Protein AF-A0A926DKE7-F1 (afdb_monomer)

Radius of gyration: 15.37 Å; Cα contacts (8 Å, |Δi|>4): 74; chains: 1; bounding box: 28×24×48 Å

Sequence (71 aa):
MEFDEFLNDILIHKTLLNKIGKQADCSIRVALQADESQIYFEITPKQMSLLAEIGLRCEFSIISLGMVADI

Secondary structure (DSSP, 8-state):
-HHHHHHHHHHTTHHHHHHHHHHS--EEEEEEEESSS-------HHHHHHHHHH-SEEEEEEEE-------

Solvent-accessible surface area (backbone atoms only — not comparable to full-atom values): 4502 Å² total; per-residue (Å²): 113,70,66,60,53,52,51,50,67,52,46,80,43,30,74,58,42,44,52,47,44,73,75,42,99,51,68,51,76,48,77,47,74,41,86,46,87,69,82,92,82,84,81,51,74,68,52,53,54,55,50,64,66,36,60,46,51,75,45,81,43,81,43,66,75,51,72,78,73,87,125

Structure (mmCIF, N/CA/C/O backbone):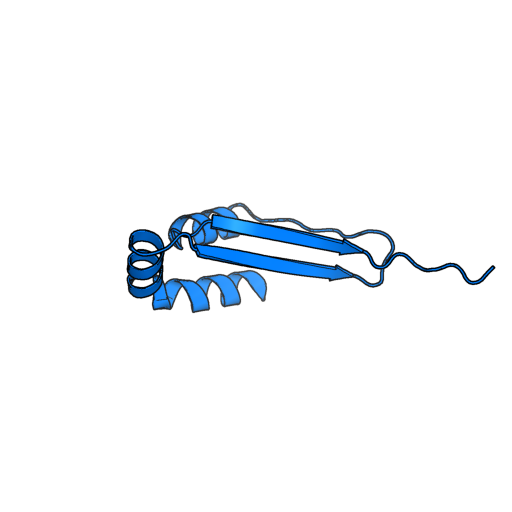
data_AF-A0A926DKE7-F1
#
_entry.id   AF-A0A926DKE7-F1
#
loop_
_atom_site.group_PDB
_atom_site.id
_atom_site.type_symbol
_atom_site.label_atom_id
_atom_site.label_alt_id
_atom_site.label_comp_id
_atom_site.label_asym_id
_atom_site.label_entity_id
_atom_site.label_seq_id
_atom_site.pdbx_PDB_ins_code
_atom_site.Cartn_x
_atom_site.Cartn_y
_atom_site.Cartn_z
_atom_site.occupancy
_atom_site.B_iso_or_equi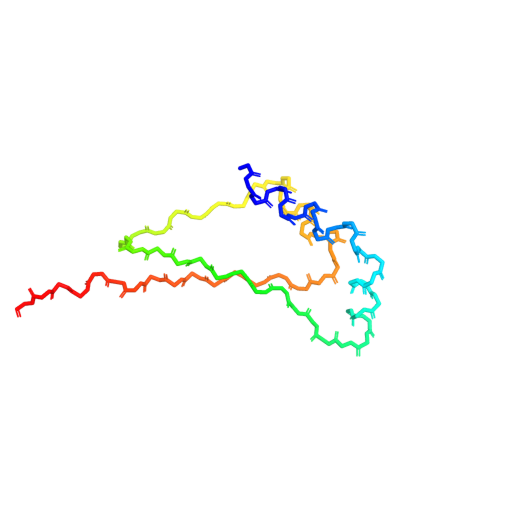v
_atom_site.auth_seq_id
_atom_site.auth_comp_id
_atom_site.auth_asym_id
_atom_site.auth_atom_id
_atom_site.pdbx_PDB_model_num
ATOM 1 N N . MET A 1 1 ? 9.430 10.219 -6.165 1.00 54.91 1 MET A N 1
ATOM 2 C CA . MET A 1 1 ? 9.041 11.409 -5.375 1.00 54.91 1 MET A CA 1
ATOM 3 C C . MET A 1 1 ? 7.523 11.548 -5.350 1.00 54.91 1 MET A C 1
ATOM 5 O O . MET A 1 1 ? 6.978 11.623 -4.264 1.00 54.91 1 MET A O 1
ATOM 9 N N . GLU A 1 2 ? 6.849 11.418 -6.498 1.00 78.31 2 GLU A N 1
ATOM 10 C CA . GLU A 1 2 ? 5.379 11.513 -6.617 1.00 78.31 2 GLU A CA 1
ATOM 11 C C . GLU A 1 2 ? 4.593 10.502 -5.758 1.00 78.31 2 GLU A C 1
ATOM 13 O O . GLU A 1 2 ? 3.587 10.855 -5.151 1.00 78.31 2 GLU A O 1
ATOM 18 N N . PHE A 1 3 ? 5.063 9.254 -5.631 1.00 80.06 3 PHE A N 1
ATOM 19 C CA . PHE A 1 3 ? 4.337 8.251 -4.839 1.00 80.06 3 PHE A CA 1
ATOM 20 C C . PHE A 1 3 ? 4.380 8.522 -3.325 1.00 80.06 3 PHE A C 1
ATOM 22 O O . PHE A 1 3 ? 3.411 8.247 -2.627 1.00 80.06 3 PHE A O 1
ATOM 29 N N . ASP A 1 4 ? 5.465 9.111 -2.809 1.00 84.19 4 ASP A N 1
ATOM 30 C CA . ASP A 1 4 ? 5.554 9.489 -1.390 1.00 84.19 4 ASP A CA 1
ATOM 31 C C . ASP A 1 4 ? 4.554 10.601 -1.055 1.00 84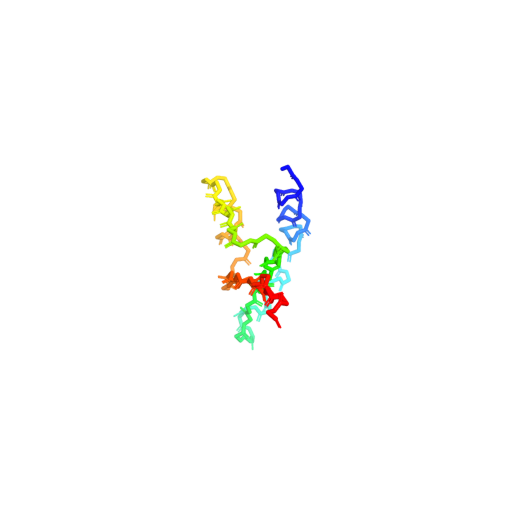.19 4 ASP A C 1
ATOM 33 O O . ASP A 1 4 ? 3.919 10.562 -0.004 1.00 84.19 4 ASP A O 1
ATOM 37 N N . GLU A 1 5 ? 4.425 11.594 -1.938 1.00 87.25 5 GLU A N 1
ATOM 38 C CA . GLU A 1 5 ? 3.455 12.684 -1.798 1.00 87.25 5 GLU A CA 1
ATOM 39 C C . GLU A 1 5 ? 2.028 12.141 -1.832 1.00 87.25 5 GLU A C 1
ATOM 41 O O . GLU A 1 5 ? 1.266 12.394 -0.904 1.00 87.25 5 GLU A O 1
ATOM 46 N N . PHE A 1 6 ? 1.716 11.268 -2.793 1.00 84.75 6 PHE A N 1
ATOM 47 C CA . PHE A 1 6 ? 0.425 10.582 -2.856 1.00 84.75 6 PHE A CA 1
ATOM 48 C C . PHE A 1 6 ? 0.084 9.816 -1.565 1.00 84.75 6 PHE A C 1
ATOM 50 O O . PHE A 1 6 ? -1.032 9.913 -1.055 1.00 84.75 6 PHE A O 1
ATOM 57 N N . LEU A 1 7 ? 1.037 9.067 -0.998 1.00 87.00 7 LEU A N 1
ATOM 58 C CA . LEU A 1 7 ? 0.812 8.351 0.262 1.00 87.00 7 LEU A CA 1
ATOM 59 C C . LEU A 1 7 ? 0.573 9.309 1.436 1.00 87.00 7 LEU A C 1
ATOM 61 O O . LEU A 1 7 ? -0.271 9.028 2.289 1.00 87.00 7 LEU A O 1
ATOM 65 N N . ASN A 1 8 ? 1.275 10.443 1.476 1.00 88.69 8 ASN A N 1
ATOM 66 C CA . ASN A 1 8 ? 1.053 11.471 2.493 1.00 88.69 8 ASN A CA 1
ATOM 67 C C . ASN A 1 8 ? -0.329 12.132 2.351 1.00 88.69 8 ASN A C 1
ATOM 69 O O . ASN A 1 8 ? -1.017 12.314 3.358 1.00 88.69 8 ASN A O 1
ATOM 73 N N . ASP A 1 9 ? -0.773 12.401 1.123 1.00 89.38 9 ASP A N 1
ATOM 74 C CA . ASP A 1 9 ? -2.107 12.937 0.827 1.00 89.38 9 ASP A CA 1
ATOM 75 C C . ASP A 1 9 ? -3.232 11.951 1.178 1.00 89.38 9 ASP A C 1
ATOM 77 O O . ASP A 1 9 ? -4.348 12.343 1.514 1.00 89.38 9 ASP A O 1
ATOM 81 N N . ILE A 1 10 ? -2.963 10.646 1.169 1.00 86.31 10 ILE A N 1
ATOM 82 C CA . ILE A 1 10 ? -3.907 9.664 1.715 1.00 86.31 10 ILE A CA 1
ATOM 83 C C . ILE A 1 10 ? -3.879 9.695 3.248 1.00 86.31 10 ILE A C 1
ATOM 85 O O . ILE A 1 10 ? -4.926 9.665 3.904 1.00 86.31 10 ILE A O 1
ATOM 89 N N . LEU A 1 11 ? -2.687 9.763 3.845 1.00 88.31 11 LEU A N 1
ATOM 90 C CA . LEU A 1 11 ? -2.502 9.695 5.295 1.00 88.31 11 LEU A CA 1
ATOM 91 C C . LEU A 1 11 ? -3.124 10.868 6.054 1.00 88.31 11 LEU A C 1
ATOM 93 O O . LEU A 1 11 ? -3.555 10.670 7.193 1.00 88.31 11 LEU A O 1
ATOM 97 N N . ILE A 1 12 ? -3.284 12.048 5.445 1.00 91.75 12 ILE A N 1
ATOM 98 C CA . ILE A 1 12 ? -4.059 13.141 6.067 1.00 91.75 12 ILE A CA 1
ATOM 99 C C . ILE A 1 12 ? -5.504 12.720 6.400 1.00 91.75 12 ILE A C 1
ATOM 101 O O . ILE A 1 12 ? -6.127 13.279 7.303 1.00 91.75 12 ILE A O 1
ATOM 105 N N . HIS A 1 13 ? -6.027 11.677 5.746 1.00 90.06 13 HIS A N 1
ATOM 106 C CA . HIS A 1 13 ? -7.354 11.112 5.979 1.00 90.06 13 HIS A CA 1
ATOM 107 C C . HIS A 1 13 ? -7.351 9.826 6.829 1.00 90.06 13 HIS A C 1
ATOM 109 O O . HIS A 1 13 ? -8.388 9.170 6.954 1.00 90.06 13 HIS A O 1
ATOM 115 N N . LYS A 1 14 ? -6.235 9.477 7.488 1.00 87.25 14 LYS A N 1
ATOM 116 C CA . LYS A 1 14 ? -6.047 8.243 8.285 1.00 87.25 14 LYS A CA 1
ATOM 117 C C . LYS A 1 14 ? -7.198 7.919 9.243 1.00 87.25 14 LYS A C 1
ATOM 119 O O . LYS A 1 14 ? -7.614 6.768 9.349 1.00 87.25 14 LYS A O 1
ATOM 124 N N . THR A 1 15 ? -7.762 8.915 9.928 1.00 88.50 15 THR A N 1
ATOM 125 C CA . THR A 1 15 ? -8.899 8.704 10.848 1.00 88.50 15 THR A CA 1
ATOM 126 C C . THR A 1 15 ? -10.139 8.169 10.132 1.00 88.50 15 THR A C 1
ATOM 128 O O . THR A 1 15 ? -10.838 7.311 10.671 1.00 88.50 15 THR A O 1
ATOM 131 N N . LEU A 1 16 ? -10.426 8.665 8.928 1.00 88.75 16 LEU A N 1
ATOM 132 C CA . LEU A 1 16 ? -11.542 8.193 8.113 1.00 88.75 16 LEU A CA 1
ATOM 133 C C . LEU A 1 16 ? -11.251 6.798 7.553 1.00 88.75 16 LEU A C 1
ATOM 135 O O . LEU A 1 16 ? -12.096 5.916 7.673 1.00 88.75 16 LEU A O 1
ATOM 139 N N . LEU A 1 17 ? -10.047 6.580 7.021 1.00 86.88 17 LEU A N 1
ATOM 140 C CA . LEU A 1 17 ? -9.627 5.291 6.457 1.00 86.88 17 LEU A CA 1
ATOM 141 C C . LEU A 1 17 ? -9.710 4.170 7.500 1.00 86.88 17 LEU A C 1
ATOM 143 O O . LEU A 1 17 ? -10.294 3.123 7.238 1.00 86.88 17 LEU A O 1
ATOM 147 N N . ASN A 1 18 ? -9.274 4.442 8.733 1.00 84.62 18 ASN A N 1
ATOM 148 C CA . ASN A 1 18 ? -9.413 3.515 9.855 1.00 84.62 18 ASN A CA 1
ATOM 149 C C . ASN A 1 18 ? -10.872 3.232 10.237 1.00 84.62 18 ASN A C 1
ATOM 151 O O . ASN A 1 18 ? -11.192 2.127 10.672 1.00 84.62 18 ASN A O 1
ATOM 155 N N . LYS A 1 19 ? -11.774 4.217 10.125 1.00 88.38 19 LYS A N 1
ATOM 156 C CA . LYS A 1 19 ? -13.209 3.986 10.358 1.00 88.38 19 LYS A CA 1
ATOM 157 C C . LYS A 1 19 ? -13.793 3.097 9.267 1.00 88.38 19 LYS A C 1
ATOM 159 O O . LYS A 1 19 ? -14.528 2.176 9.595 1.00 88.38 19 LYS A O 1
ATOM 164 N N . ILE A 1 20 ? -13.439 3.348 8.010 1.00 86.25 20 ILE A N 1
ATOM 165 C CA . ILE A 1 20 ? -13.882 2.553 6.862 1.00 86.25 20 ILE A CA 1
ATOM 166 C C . ILE A 1 20 ? -13.394 1.106 6.997 1.00 86.25 20 ILE A C 1
ATOM 168 O O . ILE A 1 20 ? -14.218 0.199 6.974 1.00 86.25 20 ILE A O 1
ATOM 172 N N . GLY A 1 21 ? -12.102 0.886 7.264 1.00 83.88 21 GLY A N 1
ATOM 173 C CA . GLY A 1 21 ? -11.531 -0.460 7.416 1.00 83.88 21 GLY A CA 1
ATOM 174 C C . GLY A 1 21 ? -12.086 -1.263 8.601 1.00 83.88 21 GLY A C 1
ATOM 175 O O . GLY A 1 21 ? -12.004 -2.486 8.613 1.00 83.88 21 GLY A O 1
ATOM 176 N N . LYS A 1 22 ? -12.690 -0.601 9.599 1.00 86.50 22 LYS A N 1
ATOM 177 C CA . LYS A 1 22 ? -13.417 -1.272 10.695 1.00 86.50 22 LYS A CA 1
ATOM 178 C C . LYS A 1 22 ? -14.850 -1.660 10.332 1.00 86.50 22 LYS A C 1
ATOM 180 O O . LYS A 1 22 ? -15.442 -2.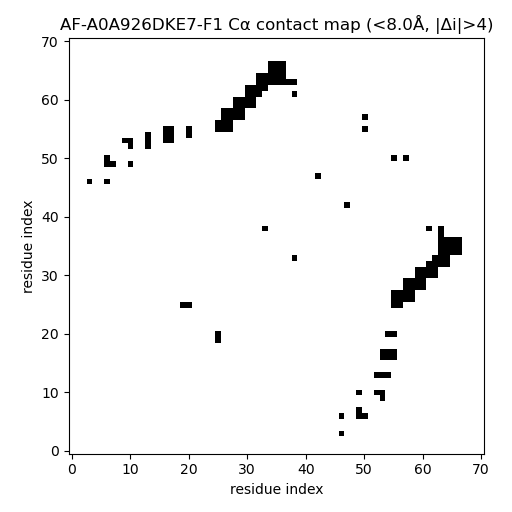470 11.037 1.00 86.50 22 LYS A O 1
ATOM 185 N N . GLN A 1 23 ? -15.424 -1.033 9.310 1.00 89.12 23 GLN A N 1
ATOM 186 C CA . GLN A 1 23 ? -16.826 -1.193 8.916 1.00 89.12 23 GLN A CA 1
ATOM 187 C C . GLN A 1 23 ? -16.978 -2.024 7.636 1.00 89.12 23 GLN A C 1
ATOM 189 O O . GLN A 1 23 ? -18.041 -2.591 7.402 1.00 89.12 23 GLN A O 1
ATOM 194 N N . ALA A 1 24 ? -15.933 -2.104 6.811 1.00 84.12 24 ALA A N 1
ATOM 195 C CA . ALA A 1 24 ? -15.926 -2.824 5.548 1.00 84.12 24 ALA A CA 1
ATOM 196 C C . ALA A 1 24 ? -14.527 -3.378 5.239 1.00 84.12 24 ALA A C 1
ATOM 198 O O . ALA A 1 24 ? -13.517 -2.786 5.624 1.00 84.12 24 ALA A O 1
ATOM 199 N N . ASP A 1 25 ? -14.474 -4.494 4.506 1.00 83.88 25 ASP A N 1
ATOM 200 C CA . ASP A 1 25 ? -13.225 -4.962 3.900 1.00 83.88 25 ASP A CA 1
ATOM 201 C C . ASP A 1 25 ? -12.860 -4.006 2.760 1.00 83.88 25 ASP A C 1
ATOM 203 O O . ASP A 1 25 ? -13.511 -3.969 1.713 1.00 83.88 25 ASP A 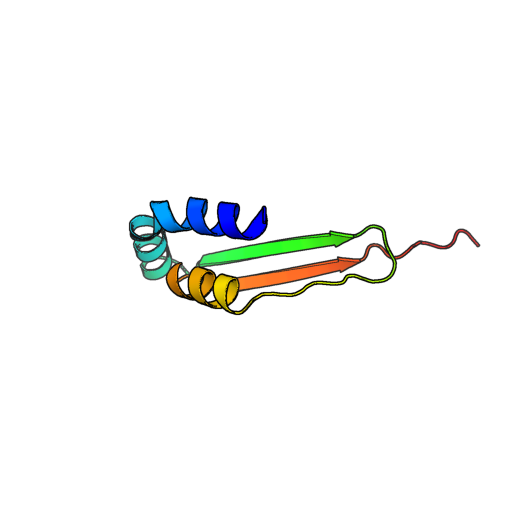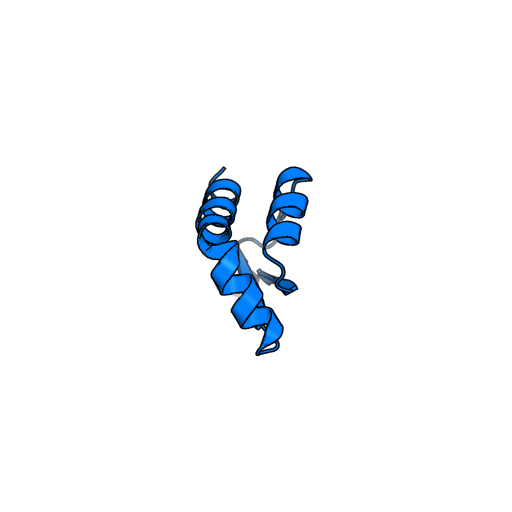O 1
ATOM 207 N N . CYS A 1 26 ? -11.862 -3.163 3.004 1.00 81.75 26 CYS A N 1
ATOM 208 C CA . CYS A 1 26 ? -11.415 -2.149 2.066 1.00 81.75 26 CYS A CA 1
ATOM 209 C C . CYS A 1 26 ? -9.941 -2.344 1.734 1.00 81.75 26 CYS A C 1
ATOM 211 O O . CYS A 1 26 ? -9.100 -2.574 2.608 1.00 81.75 26 CYS A O 1
ATOM 213 N N . SER A 1 27 ? -9.632 -2.200 0.449 1.00 86.25 27 SER A N 1
ATOM 214 C CA . SER A 1 27 ? -8.270 -2.250 -0.062 1.00 86.25 27 SER A CA 1
ATOM 215 C C . SER A 1 27 ? -7.986 -1.066 -0.981 1.00 86.25 27 SER A C 1
ATOM 217 O O . SER A 1 27 ? -8.879 -0.558 -1.661 1.00 86.25 27 SER A O 1
ATOM 219 N N . ILE A 1 28 ? -6.733 -0.617 -0.979 1.00 82.75 28 ILE A N 1
ATOM 220 C CA . ILE A 1 28 ? -6.199 0.335 -1.951 1.00 82.75 28 ILE A CA 1
ATOM 221 C C . ILE A 1 28 ? -5.531 -0.483 -3.042 1.00 82.75 28 ILE A C 1
ATOM 223 O O . ILE A 1 28 ? -4.544 -1.169 -2.776 1.00 82.75 28 ILE A O 1
ATOM 227 N N . ARG A 1 29 ? -6.054 -0.39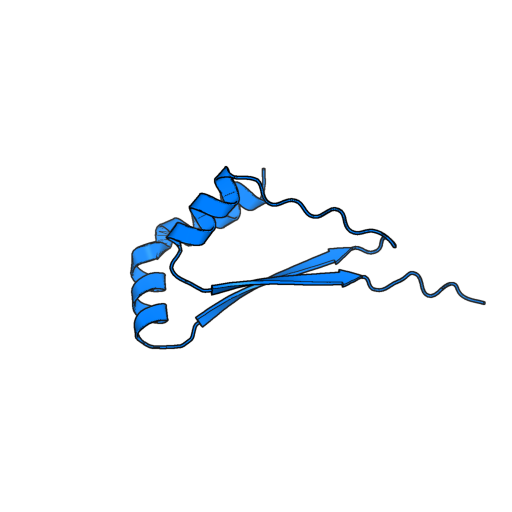9 -4.265 1.00 86.56 29 ARG A N 1
ATOM 228 C CA . ARG A 1 29 ? -5.448 -1.039 -5.429 1.00 86.56 29 ARG A CA 1
ATOM 229 C C . ARG A 1 29 ? -4.648 -0.022 -6.229 1.00 86.56 29 ARG A C 1
ATOM 231 O O . ARG A 1 29 ? -5.203 0.965 -6.701 1.00 86.56 29 ARG A O 1
ATOM 238 N N . VAL A 1 30 ? -3.362 -0.297 -6.403 1.00 80.50 30 VAL A N 1
ATOM 239 C CA . VAL A 1 30 ? -2.451 0.486 -7.239 1.00 80.50 30 VAL A CA 1
ATOM 240 C C . VAL A 1 30 ? -2.172 -0.321 -8.501 1.00 80.50 30 VAL A C 1
ATOM 242 O O . VAL A 1 30 ? -1.558 -1.386 -8.439 1.00 80.50 30 VAL A O 1
ATOM 245 N N . ALA A 1 31 ? -2.666 0.162 -9.641 1.00 81.50 31 ALA A N 1
ATOM 246 C CA . ALA A 1 31 ? -2.398 -0.433 -10.944 1.00 81.50 31 ALA A CA 1
ATOM 247 C C . ALA A 1 31 ? -1.199 0.269 -11.590 1.00 81.50 31 ALA A C 1
ATOM 249 O O . ALA A 1 31 ? -1.230 1.476 -11.818 1.00 81.50 31 ALA A O 1
ATOM 250 N N . LEU A 1 32 ? -0.147 -0.495 -11.865 1.00 77.31 32 LEU A N 1
ATOM 251 C CA . LEU A 1 32 ? 1.060 -0.039 -12.539 1.00 77.31 32 LEU A CA 1
ATOM 252 C C . LEU A 1 32 ? 1.003 -0.545 -13.971 1.00 77.31 32 LEU A C 1
ATOM 254 O O . LEU A 1 32 ? 1.157 -1.742 -14.213 1.00 77.31 32 LEU A O 1
ATOM 258 N N . GLN A 1 33 ? 0.742 0.364 -14.899 1.00 74.75 33 GLN A N 1
ATOM 259 C CA . GLN A 1 33 ? 0.732 0.068 -16.321 1.00 74.75 33 GLN A CA 1
ATOM 260 C C . GLN A 1 33 ? 2.028 0.576 -16.940 1.00 74.75 33 GLN A C 1
ATOM 262 O O . GLN A 1 33 ? 2.397 1.730 -16.728 1.00 74.75 33 GLN A O 1
ATOM 267 N N . ALA A 1 34 ? 2.697 -0.278 -17.710 1.00 69.94 34 ALA A N 1
ATOM 268 C CA . ALA A 1 34 ? 3.774 0.157 -18.585 1.00 69.94 34 ALA A CA 1
ATOM 269 C C . ALA A 1 34 ? 3.540 -0.368 -19.997 1.00 69.94 34 ALA A C 1
ATOM 271 O O . ALA A 1 34 ? 3.094 -1.504 -20.189 1.00 69.94 34 ALA A O 1
ATOM 272 N N . ASP A 1 35 ? 3.904 0.463 -20.965 1.00 66.12 35 ASP A N 1
ATOM 273 C CA . ASP A 1 35 ? 3.900 0.113 -22.385 1.00 66.12 35 ASP A CA 1
ATOM 274 C C . ASP A 1 35 ? 5.147 -0.707 -22.771 1.00 66.12 35 ASP A C 1
ATOM 276 O O . ASP A 1 35 ? 5.231 -1.273 -23.860 1.00 66.12 35 ASP A O 1
ATOM 280 N N . GLU A 1 36 ? 6.120 -0.801 -21.861 1.00 62.97 36 GLU A N 1
ATOM 281 C CA . GLU A 1 36 ? 7.342 -1.577 -22.035 1.00 62.97 36 GLU A CA 1
ATOM 282 C C . GLU A 1 36 ? 7.161 -3.051 -21.635 1.00 62.97 36 GLU A C 1
ATOM 284 O O . GLU A 1 36 ? 6.347 -3.427 -20.785 1.00 62.97 36 GLU A O 1
ATOM 289 N N . SER A 1 37 ? 7.987 -3.915 -22.230 1.00 65.00 37 SER A N 1
ATOM 290 C CA . S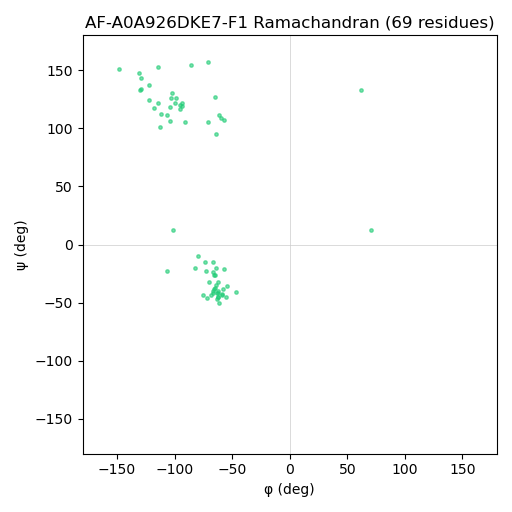ER A 1 37 ? 8.027 -5.354 -21.938 1.00 65.00 37 SER A CA 1
ATOM 291 C C . SER A 1 37 ? 8.522 -5.687 -20.526 1.00 65.00 37 SER A C 1
ATOM 293 O O . SER A 1 37 ? 8.375 -6.825 -20.083 1.00 65.00 37 SER A O 1
ATOM 295 N N . GLN A 1 38 ? 9.144 -4.732 -19.828 1.00 63.31 38 GLN A N 1
ATOM 296 C CA . GLN A 1 38 ? 9.645 -4.907 -18.468 1.00 63.31 38 GLN A CA 1
ATOM 297 C C . GLN A 1 38 ? 9.158 -3.769 -17.579 1.00 63.31 38 GLN A C 1
ATOM 299 O O . GLN A 1 38 ? 9.247 -2.601 -17.939 1.00 63.31 38 GLN A O 1
ATOM 304 N N . ILE A 1 39 ? 8.651 -4.131 -16.401 1.00 70.44 39 ILE A N 1
ATOM 305 C CA . ILE A 1 39 ? 8.160 -3.182 -15.404 1.00 70.44 39 ILE A CA 1
ATOM 306 C C . ILE A 1 39 ? 9.102 -3.233 -14.212 1.00 70.44 39 ILE A C 1
ATOM 308 O O . ILE A 1 39 ? 9.156 -4.234 -13.499 1.00 70.44 39 ILE A O 1
ATOM 312 N N . TYR A 1 40 ? 9.836 -2.143 -13.998 1.00 71.44 40 TYR A N 1
ATOM 313 C CA . TYR A 1 40 ? 10.636 -1.944 -12.797 1.00 71.44 40 TYR A CA 1
ATOM 314 C C . TYR A 1 40 ? 9.787 -1.225 -11.755 1.00 71.44 40 TYR A C 1
ATOM 316 O O . TYR A 1 40 ? 9.516 -0.032 -11.866 1.00 71.44 40 TYR A O 1
ATOM 324 N N . PHE A 1 41 ? 9.350 -1.972 -10.745 1.00 77.31 41 PHE A N 1
ATOM 325 C CA . PHE A 1 41 ? 8.620 -1.432 -9.610 1.00 77.31 41 PHE A CA 1
ATOM 326 C C . PHE A 1 41 ? 9.362 -1.751 -8.319 1.00 77.31 41 PHE A C 1
ATOM 328 O O . PHE A 1 41 ? 9.636 -2.912 -8.018 1.00 77.31 41 PHE A O 1
ATOM 335 N N . GLU A 1 42 ? 9.662 -0.709 -7.552 1.00 83.31 42 GLU A N 1
ATOM 336 C CA . GLU A 1 42 ? 10.322 -0.814 -6.259 1.00 83.31 42 GLU A CA 1
ATOM 337 C C . GLU A 1 42 ? 9.528 -0.028 -5.215 1.00 83.31 42 GLU A C 1
ATOM 339 O O . GLU A 1 42 ? 9.137 1.118 -5.448 1.00 83.31 42 GLU A O 1
ATOM 344 N N . ILE A 1 43 ? 9.310 -0.647 -4.052 1.00 85.75 43 ILE A N 1
ATOM 345 C CA . ILE A 1 43 ? 8.769 0.026 -2.872 1.00 85.75 43 ILE A CA 1
ATOM 346 C C . ILE A 1 43 ? 9.918 0.254 -1.901 1.00 85.75 43 ILE A C 1
ATOM 348 O O . ILE A 1 43 ? 10.522 -0.690 -1.391 1.00 85.75 43 ILE A O 1
ATOM 352 N N . THR A 1 44 ? 10.192 1.517 -1.603 1.00 90.50 44 THR A N 1
ATOM 353 C CA . THR A 1 44 ? 11.215 1.878 -0.622 1.00 90.50 44 THR A CA 1
ATOM 354 C C . THR A 1 44 ? 10.756 1.542 0.807 1.00 90.50 44 THR A C 1
ATOM 356 O O . THR A 1 44 ? 9.553 1.535 1.095 1.00 90.50 44 THR A O 1
ATOM 359 N N . PRO A 1 45 ? 11.683 1.356 1.767 1.00 90.38 45 PRO A N 1
ATOM 360 C CA . PRO A 1 45 ? 11.321 1.140 3.171 1.00 90.38 45 PRO A CA 1
ATOM 361 C C . PRO A 1 45 ? 10.420 2.239 3.752 1.00 90.38 45 PRO A C 1
ATOM 363 O O . PRO A 1 45 ? 9.505 1.952 4.520 1.00 90.38 45 PRO A O 1
ATOM 366 N N . LYS A 1 46 ? 10.632 3.497 3.345 1.00 91.06 46 LYS A N 1
ATOM 367 C CA . LYS A 1 46 ? 9.792 4.630 3.753 1.00 91.06 46 LYS A CA 1
ATOM 368 C C . LYS A 1 46 ? 8.348 4.464 3.267 1.00 91.06 46 LYS A C 1
ATOM 370 O O . LYS A 1 46 ? 7.423 4.658 4.047 1.00 91.06 46 LYS A O 1
ATOM 375 N N . GLN A 1 47 ? 8.152 4.074 2.008 1.00 88.81 47 GLN A N 1
ATOM 376 C CA . GLN A 1 47 ? 6.823 3.858 1.427 1.00 88.81 47 GLN A CA 1
ATOM 377 C C . GLN A 1 47 ? 6.094 2.683 2.082 1.00 88.81 47 GLN A C 1
ATOM 379 O O . GLN A 1 47 ? 4.901 2.794 2.351 1.00 88.81 47 GLN A O 1
ATOM 384 N N . MET A 1 48 ? 6.801 1.595 2.412 1.00 87.50 48 MET A N 1
ATOM 385 C CA . MET A 1 48 ? 6.213 0.487 3.177 1.00 87.50 48 MET A CA 1
ATOM 386 C C . MET A 1 48 ? 5.689 0.949 4.540 1.00 87.50 48 MET A C 1
ATOM 388 O O . MET A 1 48 ? 4.576 0.585 4.917 1.00 87.50 48 MET A O 1
ATOM 392 N N . SER A 1 49 ? 6.449 1.783 5.256 1.00 89.44 49 SER A N 1
ATOM 393 C CA . SER A 1 49 ? 6.004 2.345 6.537 1.00 89.44 49 SER A CA 1
ATOM 394 C C . SER A 1 49 ? 4.754 3.215 6.380 1.00 89.44 49 SER A C 1
ATOM 396 O O . SER A 1 49 ? 3.799 3.043 7.133 1.00 89.44 49 SER A O 1
ATOM 398 N N . LEU A 1 50 ? 4.716 4.093 5.371 1.00 88.69 50 LEU A N 1
ATOM 399 C CA . LEU A 1 50 ? 3.547 4.939 5.098 1.00 88.69 50 LEU A CA 1
ATOM 400 C C . LEU A 1 50 ? 2.303 4.104 4.746 1.00 88.69 50 LEU A C 1
ATOM 402 O O . LEU A 1 50 ? 1.218 4.368 5.257 1.00 88.69 50 LEU A O 1
ATOM 406 N N . LEU A 1 51 ? 2.457 3.055 3.933 1.00 87.44 51 LEU A N 1
ATOM 407 C CA . LEU A 1 51 ? 1.371 2.132 3.582 1.00 87.44 51 LEU A CA 1
ATOM 408 C C . LEU A 1 51 ? 0.831 1.376 4.801 1.00 87.44 51 LEU A C 1
ATOM 410 O O . LEU A 1 51 ? -0.382 1.237 4.952 1.00 87.44 51 LEU A O 1
ATOM 414 N N . ALA A 1 52 ? 1.714 0.925 5.695 1.00 84.75 52 ALA A N 1
ATOM 415 C CA . ALA A 1 52 ? 1.318 0.253 6.931 1.00 84.75 52 ALA A CA 1
ATOM 416 C C . ALA A 1 52 ? 0.489 1.167 7.850 1.00 84.75 52 ALA A C 1
ATOM 418 O O . ALA A 1 52 ? -0.416 0.702 8.545 1.00 84.75 52 ALA A O 1
ATOM 419 N N . GLU A 1 53 ? 0.751 2.475 7.832 1.00 86.88 53 GLU A N 1
ATOM 420 C CA . GLU A 1 53 ? 0.008 3.448 8.631 1.00 86.88 53 GLU A CA 1
ATOM 421 C C . GLU A 1 53 ? -1.413 3.732 8.135 1.00 86.88 53 GLU A C 1
ATOM 423 O O . GLU A 1 53 ? -2.251 4.173 8.928 1.00 86.88 53 GLU A O 1
ATOM 428 N N . ILE A 1 54 ? -1.702 3.484 6.856 1.00 82.25 54 ILE A N 1
ATOM 429 C CA . ILE A 1 54 ? -3.027 3.713 6.266 1.00 82.25 54 ILE A CA 1
ATOM 430 C C . ILE A 1 54 ? -4.076 2.756 6.860 1.00 82.25 54 ILE A C 1
ATOM 432 O O . ILE A 1 54 ? -5.265 3.077 6.882 1.00 82.25 54 ILE A O 1
ATOM 436 N N . GLY A 1 55 ? -3.648 1.602 7.385 1.00 76.56 55 GLY A N 1
ATOM 437 C CA . GLY A 1 55 ? -4.535 0.642 8.048 1.00 76.56 55 GLY A CA 1
ATOM 438 C C . GLY A 1 55 ? -5.490 -0.090 7.099 1.00 76.56 55 GLY A C 1
ATOM 439 O O . GLY A 1 55 ? -6.419 -0.749 7.560 1.00 76.56 55 GLY A O 1
ATOM 440 N N . LEU A 1 56 ? -5.265 0.012 5.785 1.00 82.00 56 LEU A N 1
ATOM 441 C CA . LEU A 1 56 ? -5.994 -0.705 4.739 1.00 82.00 56 LEU A CA 1
ATOM 442 C C . LEU A 1 56 ? -5.058 -1.678 4.020 1.00 82.00 56 LEU A C 1
ATOM 444 O O . LEU A 1 56 ? -3.854 -1.437 3.920 1.00 82.00 56 LEU A O 1
ATOM 448 N N . ARG A 1 57 ? -5.613 -2.765 3.474 1.00 85.38 57 ARG A N 1
ATOM 449 C CA . ARG A 1 57 ? -4.848 -3.687 2.624 1.00 85.38 57 ARG A CA 1
ATOM 450 C C . ARG A 1 57 ? -4.420 -2.949 1.353 1.00 85.38 57 ARG A C 1
ATOM 452 O O . ARG A 1 57 ? -5.269 -2.389 0.667 1.00 85.38 57 ARG A O 1
ATOM 459 N N . CYS A 1 58 ? -3.133 -2.952 1.021 1.00 84.81 58 CYS A N 1
ATOM 460 C CA . CYS A 1 58 ? -2.650 -2.395 -0.242 1.00 84.81 58 CYS A CA 1
ATOM 461 C C . CYS A 1 58 ? -2.337 -3.525 -1.229 1.00 84.81 58 CYS A C 1
ATOM 463 O O . CYS A 1 58 ? -1.604 -4.456 -0.899 1.00 84.81 58 CYS A O 1
ATOM 465 N N . GLU A 1 59 ? -2.921 -3.454 -2.422 1.00 87.69 59 GLU A N 1
ATOM 466 C CA . GLU A 1 59 ? -2.753 -4.418 -3.507 1.00 87.69 59 GLU A CA 1
ATOM 467 C C . GLU A 1 59 ? -2.057 -3.740 -4.686 1.00 87.69 59 GLU A C 1
ATOM 469 O O . GLU A 1 59 ? -2.572 -2.770 -5.244 1.00 87.69 59 GLU A O 1
ATOM 474 N N . PHE A 1 60 ? -0.914 -4.278 -5.104 1.00 84.69 60 PHE A N 1
ATOM 475 C CA . PHE A 1 60 ? -0.215 -3.828 -6.305 1.00 84.69 60 PHE A CA 1
ATOM 476 C C . PHE A 1 60 ? -0.547 -4.767 -7.457 1.00 84.69 60 PHE A C 1
ATOM 478 O O . PHE A 1 60 ? -0.399 -5.982 -7.346 1.00 84.69 60 PHE A O 1
ATOM 485 N N . SER A 1 61 ? -1.028 -4.205 -8.560 1.00 83.62 61 SER A N 1
ATOM 486 C CA . SER A 1 61 ? -1.315 -4.934 -9.792 1.00 83.62 61 SER A CA 1
ATOM 487 C C . SER A 1 61 ? -0.423 -4.392 -10.893 1.00 83.62 61 SER A C 1
ATOM 489 O O . SER A 1 61 ? -0.510 -3.217 -11.236 1.00 83.62 61 SER A O 1
ATOM 491 N N . ILE A 1 62 ? 0.437 -5.245 -11.436 1.00 76.94 62 ILE A N 1
ATOM 492 C CA . ILE A 1 62 ? 1.303 -4.899 -12.559 1.00 76.94 62 ILE A CA 1
ATOM 493 C C . ILE A 1 62 ? 0.603 -5.347 -13.838 1.00 76.94 62 ILE A C 1
ATOM 495 O O . ILE A 1 62 ? 0.299 -6.528 -14.001 1.00 76.94 62 ILE A O 1
ATOM 499 N N . ILE A 1 63 ? 0.334 -4.398 -14.729 1.00 75.00 63 ILE A N 1
ATOM 500 C CA . ILE A 1 63 ? -0.311 -4.626 -16.017 1.00 75.00 63 ILE A CA 1
ATOM 501 C C . ILE A 1 63 ? 0.731 -4.329 -17.095 1.00 75.00 63 ILE A C 1
ATOM 503 O O . ILE A 1 63 ? 1.002 -3.172 -17.406 1.00 75.00 63 ILE A O 1
ATOM 507 N N . SER A 1 64 ? 1.331 -5.379 -17.657 1.00 69.25 64 SER A N 1
ATOM 508 C CA . SER A 1 64 ? 2.085 -5.258 -18.906 1.00 69.25 64 SER A CA 1
ATOM 509 C C . SER A 1 64 ? 1.138 -5.594 -20.044 1.00 69.25 64 SER A C 1
ATOM 511 O O . SER A 1 64 ? 0.556 -6.680 -20.061 1.00 69.25 64 SER A O 1
ATOM 513 N N . LEU A 1 65 ? 0.962 -4.662 -20.976 1.00 67.81 65 LEU A N 1
ATOM 514 C CA . LEU A 1 65 ? 0.139 -4.916 -22.155 1.00 67.81 65 LEU A CA 1
ATOM 515 C C . LEU A 1 65 ? 0.833 -5.847 -23.153 1.00 67.81 65 LEU A C 1
ATOM 517 O O . LEU A 1 65 ? 0.148 -6.412 -23.999 1.00 67.81 65 LEU A O 1
ATOM 521 N N . GLY A 1 66 ? 2.149 -6.059 -23.002 1.00 56.28 66 GLY A N 1
ATOM 522 C CA . GLY A 1 66 ? 2.983 -6.750 -23.975 1.00 56.28 66 GLY A CA 1
ATOM 523 C C . GLY A 1 66 ? 2.990 -5.984 -25.296 1.00 56.28 66 GLY A C 1
ATOM 524 O O . GLY A 1 66 ? 1.948 -5.597 -25.817 1.00 56.28 66 GLY A O 1
ATOM 525 N N . MET A 1 67 ? 4.154 -5.760 -25.898 1.00 51.66 67 MET A N 1
ATOM 526 C CA . MET A 1 67 ? 4.120 -5.414 -27.315 1.00 51.66 67 MET A CA 1
ATOM 527 C C . MET A 1 67 ? 3.496 -6.609 -28.042 1.00 51.66 67 MET A C 1
ATOM 529 O O . MET A 1 67 ? 4.092 -7.688 -28.079 1.00 51.66 67 MET A O 1
AT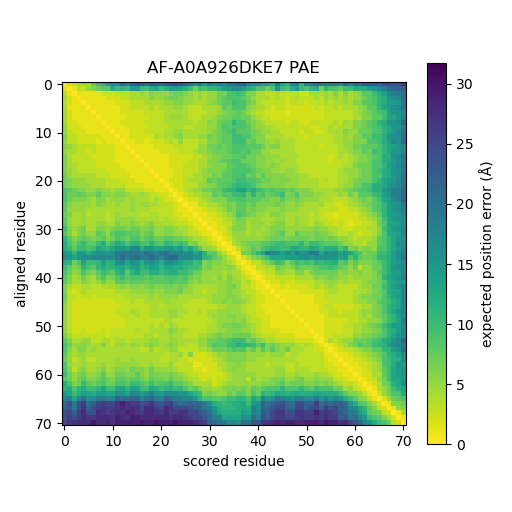OM 533 N N . VAL A 1 68 ? 2.286 -6.441 -28.582 1.00 57.06 68 VAL A N 1
ATOM 534 C CA . VAL A 1 68 ? 1.812 -7.302 -29.662 1.00 57.06 68 VAL A CA 1
ATOM 535 C C . VAL A 1 68 ? 2.769 -6.990 -30.800 1.00 57.06 68 VAL A C 1
ATOM 537 O O . VAL A 1 68 ? 2.654 -5.954 -31.447 1.00 57.06 68 VAL A O 1
ATOM 540 N N . ALA A 1 69 ? 3.816 -7.800 -30.943 1.00 47.09 69 ALA A N 1
ATOM 541 C CA . ALA A 1 69 ? 4.633 -7.742 -32.135 1.00 47.09 69 ALA A CA 1
ATOM 542 C C . ALA A 1 69 ? 3.679 -8.063 -33.286 1.00 47.09 69 ALA A C 1
ATOM 544 O O . ALA A 1 69 ? 3.190 -9.189 -33.369 1.00 47.09 69 ALA A O 1
ATOM 545 N N . ASP A 1 70 ? 3.347 -7.060 -34.095 1.00 50.44 70 ASP A N 1
ATOM 546 C CA . ASP A 1 70 ? 2.673 -7.274 -35.367 1.00 50.44 70 ASP A CA 1
ATOM 547 C C . ASP A 1 70 ? 3.574 -8.216 -36.188 1.00 50.44 70 ASP A C 1
ATOM 549 O O . ASP A 1 70 ? 4.675 -7.834 -36.595 1.00 50.44 70 ASP A O 1
ATOM 553 N N . ILE A 1 71 ? 3.144 -9.477 -36.323 1.00 43.31 71 ILE A N 1
ATOM 554 C CA . ILE A 1 71 ? 3.735 -10.494 -37.209 1.00 43.31 71 ILE A CA 1
ATOM 555 C C . ILE A 1 71 ? 3.030 -10.410 -38.559 1.00 43.31 71 ILE A C 1
ATOM 557 O O . ILE A 1 71 ? 1.777 -10.403 -38.555 1.00 43.31 71 ILE A O 1
#

Organism: NCBI:txid2763657

pLDDT: mean 79.48, std 11.67, range [43.31, 91.75]

Foldseek 3Di:
DVLLVVLVVLLVCLVVLQVDVVVDQDEAEDEAEDQDPDDDDDDDPSNVVSVVSSVHHYHYHYDHPDPPPPD

Nearest PDB structures (foldseek):
  8dk3-assembly1_B  TM=3.727E-01  e=3.630E-01  Pseudomonas aeruginosa PA14
  8oul-assembly1_A  TM=3.120E-01  e=5.737E+00  Promethearchaeati

Mean predicted aligned error: 7.12 Å